Protein AF-A0A0D0BRK2-F1 (afdb_monomer_lite)

Secondary structure (DSSP, 8-state):
----STTHHHHHHHH-HHHHHHHHSS-HHHHHHHHHHHTT-GGG---SSSPPPPHHHHHHHHHHHHHTTTS---HHHHHHHH-

Foldseek 3Di:
DQPACLVCLVVCLVPPQVVNCVQLVDGSVVLVVVCVVPQPPCVLPDPDPDDDDRSSSVNSVVSNCVVCVPPPCDVVNVVNHVD

Structure (mmCIF, N/CA/C/O backbone):
data_AF-A0A0D0BRK2-F1
#
_entry.id   AF-A0A0D0BRK2-F1
#
loop_
_atom_site.group_PDB
_atom_site.id
_atom_site.type_symbol
_atom_site.label_atom_id
_atom_site.label_alt_id
_atom_site.label_comp_id
_atom_site.label_asym_id
_atom_site.label_entity_id
_atom_site.label_seq_id
_atom_site.pdbx_PDB_ins_code
_atom_site.Cartn_x
_atom_site.Cartn_y
_atom_site.Cartn_z
_atom_site.occupancy
_atom_site.B_iso_or_equiv
_atom_site.auth_seq_id
_atom_site.auth_comp_id
_atom_site.auth_asym_id
_atom_site.auth_atom_id
_atom_site.pdbx_PDB_model_num
ATOM 1 N N . MET A 1 1 ? 6.682 24.227 -1.577 1.00 41.78 1 MET A N 1
ATOM 2 C CA . MET A 1 1 ? 5.899 23.148 -0.940 1.00 41.78 1 MET A CA 1
ATOM 3 C C . MET A 1 1 ? 6.019 21.902 -1.802 1.00 41.78 1 MET A C 1
ATOM 5 O O . MET A 1 1 ? 5.509 21.911 -2.916 1.00 41.78 1 MET A O 1
ATOM 9 N N . LYS A 1 2 ? 6.757 20.878 -1.358 1.00 45.34 2 LYS A N 1
ATOM 10 C CA . LYS A 1 2 ? 6.742 19.571 -2.030 1.00 45.34 2 LYS A CA 1
ATOM 11 C C . LYS A 1 2 ? 5.528 18.827 -1.481 1.00 45.34 2 LYS A C 1
ATOM 13 O O . LYS A 1 2 ? 5.507 18.478 -0.312 1.00 45.34 2 LYS A O 1
ATOM 18 N N . ALA A 1 3 ? 4.490 18.652 -2.296 1.00 52.31 3 ALA A N 1
ATOM 19 C CA . ALA A 1 3 ? 3.332 17.865 -1.888 1.00 52.31 3 ALA A CA 1
ATOM 20 C C . ALA A 1 3 ? 3.787 16.433 -1.564 1.00 52.31 3 ALA A C 1
ATOM 22 O O . ALA A 1 3 ? 4.512 15.829 -2.366 1.00 52.31 3 ALA A O 1
ATOM 23 N N . SER A 1 4 ? 3.376 15.921 -0.396 1.00 64.62 4 SER A N 1
ATOM 24 C CA . SER A 1 4 ? 3.650 14.541 0.007 1.00 64.62 4 SER A CA 1
ATOM 25 C C . SER A 1 4 ? 3.255 13.611 -1.129 1.00 64.62 4 SER A C 1
ATOM 27 O O . SER A 1 4 ? 2.169 13.729 -1.692 1.00 64.62 4 SER A O 1
ATOM 29 N N . GLN A 1 5 ? 4.151 12.707 -1.502 1.00 71.00 5 GLN A N 1
ATOM 30 C CA . GLN A 1 5 ? 3.906 11.788 -2.607 1.00 71.00 5 GLN A CA 1
ATOM 31 C C . GLN A 1 5 ? 3.037 10.581 -2.206 1.00 71.00 5 GLN A C 1
ATOM 33 O O . GLN A 1 5 ? 2.762 9.725 -3.046 1.00 71.00 5 GLN A O 1
ATOM 38 N N . LEU A 1 6 ? 2.598 10.510 -0.944 1.00 73.69 6 LEU A N 1
ATOM 39 C CA . LEU A 1 6 ? 1.713 9.465 -0.423 1.00 73.69 6 LEU A CA 1
ATOM 40 C C . LEU A 1 6 ? 0.407 9.306 -1.226 1.00 73.69 6 LEU A C 1
ATOM 42 O O . LEU A 1 6 ? 0.076 8.172 -1.566 1.00 73.69 6 LEU A O 1
ATOM 46 N N . PRO A 1 7 ? -0.308 10.378 -1.625 1.00 77.62 7 PRO A N 1
ATOM 47 C CA . PRO A 1 7 ? -1.527 10.253 -2.427 1.00 77.62 7 PRO A CA 1
ATOM 48 C C . PRO A 1 7 ? -1.273 9.691 -3.834 1.00 77.62 7 PRO A C 1
ATOM 50 O O . PRO A 1 7 ? -2.188 9.173 -4.466 1.00 77.62 7 PRO A O 1
ATOM 53 N N . LEU A 1 8 ? -0.031 9.770 -4.329 1.00 83.56 8 LEU A N 1
ATOM 54 C CA . LEU A 1 8 ? 0.348 9.265 -5.650 1.00 83.56 8 LEU A CA 1
ATOM 55 C C . LEU A 1 8 ? 0.637 7.760 -5.650 1.00 83.56 8 LEU A C 1
ATOM 57 O O . LEU A 1 8 ? 0.736 7.181 -6.727 1.00 83.56 8 LEU A O 1
ATOM 61 N N . LEU A 1 9 ? 0.749 7.113 -4.482 1.00 85.56 9 LEU A N 1
ATOM 62 C CA . LEU A 1 9 ? 0.982 5.667 -4.404 1.00 85.56 9 LEU A CA 1
ATOM 63 C C . LEU A 1 9 ? -0.120 4.875 -5.101 1.00 85.56 9 LEU A C 1
ATOM 65 O O . LEU A 1 9 ? 0.199 3.977 -5.871 1.00 85.56 9 LEU A O 1
ATOM 69 N N . LYS A 1 10 ? -1.388 5.256 -4.911 1.00 85.62 10 LYS A N 1
ATOM 70 C CA . LYS A 1 10 ? -2.512 4.605 -5.595 1.00 85.62 10 LYS A CA 1
ATOM 71 C C . LYS A 1 10 ? -2.391 4.731 -7.116 1.00 85.62 10 LYS A C 1
ATOM 73 O O . LYS A 1 10 ? -2.390 3.739 -7.828 1.00 85.62 10 LYS A O 1
ATOM 78 N N . HIS A 1 11 ? -2.141 5.946 -7.602 1.00 88.38 11 HIS A N 1
ATOM 79 C CA . HIS A 1 11 ? -1.905 6.187 -9.026 1.00 88.38 11 HIS A CA 1
ATOM 80 C C . HIS A 1 11 ? -0.701 5.387 -9.566 1.00 88.38 11 HIS A C 1
ATOM 82 O O . HIS A 1 11 ? -0.678 4.985 -10.729 1.00 88.38 11 HIS A O 1
ATOM 88 N N . PHE A 1 12 ? 0.335 5.162 -8.753 1.00 88.81 12 PHE A N 1
ATOM 89 C CA . PHE A 1 12 ? 1.472 4.336 -9.154 1.00 88.81 12 PHE A CA 1
ATOM 90 C C . PHE A 1 12 ? 1.132 2.853 -9.194 1.00 88.81 12 PHE A C 1
ATOM 92 O O . PHE A 1 12 ? 1.553 2.202 -10.142 1.00 88.81 12 PHE A O 1
ATOM 99 N N . ALA A 1 13 ? 0.366 2.337 -8.236 1.00 88.25 13 ALA A N 1
ATOM 100 C CA . ALA A 1 13 ? -0.127 0.965 -8.293 1.00 88.25 13 ALA A CA 1
ATOM 101 C C . ALA A 1 13 ? -0.910 0.722 -9.597 1.00 88.25 13 ALA A C 1
ATOM 103 O O . ALA A 1 13 ? -0.589 -0.204 -10.335 1.00 88.25 13 ALA A O 1
ATOM 104 N N . ASP A 1 14 ? -1.819 1.641 -9.943 1.00 90.50 14 ASP A N 1
ATOM 105 C CA . ASP A 1 14 ? -2.738 1.486 -11.077 1.00 90.50 14 ASP A CA 1
ATOM 106 C C . ASP A 1 14 ? -2.073 1.682 -12.456 1.00 90.50 14 ASP A C 1
ATOM 108 O O . ASP A 1 14 ? -2.464 1.060 -13.445 1.00 90.50 14 ASP A O 1
ATOM 112 N N . HIS A 1 15 ? -1.086 2.582 -12.566 1.00 91.19 15 HIS A N 1
ATOM 113 C CA . HIS A 1 15 ? -0.571 3.028 -13.874 1.00 91.19 15 HIS A CA 1
ATOM 114 C C . HIS A 1 15 ? 0.948 2.940 -14.039 1.00 91.19 15 HIS A C 1
ATOM 116 O O . HIS A 1 15 ? 1.463 3.050 -15.156 1.00 91.19 15 HIS A O 1
ATOM 122 N N . ARG A 1 16 ? 1.703 2.818 -12.944 1.00 91.75 16 ARG A N 1
ATOM 123 C CA . ARG A 1 16 ? 3.176 2.857 -12.940 1.00 91.75 16 ARG A CA 1
ATOM 124 C C . ARG A 1 16 ? 3.736 1.901 -11.872 1.00 91.75 16 ARG A C 1
ATOM 126 O O . ARG A 1 16 ? 4.459 2.364 -10.984 1.00 91.75 16 ARG A O 1
ATOM 133 N N . PRO A 1 17 ? 3.460 0.585 -11.946 1.00 90.50 17 PRO A N 1
ATOM 134 C CA . PRO A 1 17 ? 3.802 -0.359 -10.878 1.00 90.50 17 PRO A CA 1
ATOM 135 C C . PRO A 1 17 ? 5.304 -0.374 -10.562 1.00 90.50 17 PRO A C 1
ATOM 137 O O . PRO A 1 17 ? 5.697 -0.509 -9.411 1.00 90.50 17 PRO A O 1
ATOM 140 N N . TYR A 1 18 ? 6.169 -0.099 -11.543 1.00 90.06 18 TYR A N 1
ATOM 141 C CA . TYR A 1 18 ? 7.607 0.050 -11.298 1.00 90.06 18 TYR A CA 1
ATOM 142 C C . TYR A 1 18 ? 7.952 1.205 -10.333 1.00 90.06 18 TYR A C 1
ATOM 144 O O . TYR A 1 18 ? 8.849 1.056 -9.503 1.00 90.06 18 TYR A O 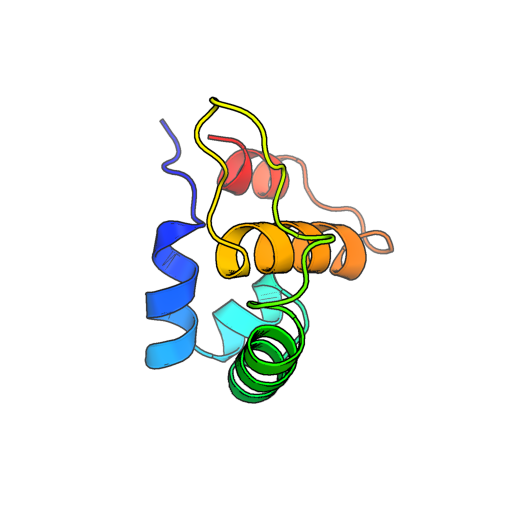1
ATOM 152 N N . LEU A 1 19 ? 7.240 2.342 -10.396 1.00 88.75 19 LEU A N 1
ATOM 153 C CA . LEU A 1 19 ? 7.420 3.459 -9.457 1.00 88.75 19 LEU A CA 1
ATOM 154 C C . LEU A 1 19 ? 6.892 3.098 -8.071 1.00 88.75 19 LEU A C 1
ATOM 156 O O . LEU A 1 19 ? 7.474 3.517 -7.070 1.00 88.75 19 LEU A O 1
ATOM 160 N N . PHE A 1 20 ? 5.820 2.307 -8.012 1.00 90.44 20 PHE A N 1
ATOM 161 C CA . PHE A 1 20 ? 5.310 1.755 -6.763 1.00 90.44 20 PHE A CA 1
ATOM 162 C C . PHE A 1 20 ? 6.367 0.860 -6.100 1.00 90.44 20 PHE A C 1
ATOM 164 O O . PHE A 1 20 ? 6.781 1.132 -4.972 1.00 90.44 20 PHE A O 1
ATOM 171 N N . CYS A 1 21 ? 6.923 -0.109 -6.833 1.00 90.75 21 CYS A N 1
ATOM 172 C CA . CYS A 1 21 ? 7.973 -0.995 -6.326 1.00 90.75 21 CYS A CA 1
ATOM 173 C C . CYS A 1 21 ? 9.245 -0.229 -5.933 1.00 90.75 21 CYS A C 1
ATOM 175 O O . CYS A 1 21 ? 9.867 -0.531 -4.919 1.00 90.75 21 CYS A O 1
ATOM 177 N N . GLN A 1 22 ? 9.635 0.810 -6.677 1.00 87.88 22 GLN A N 1
ATOM 178 C CA . GLN A 1 22 ? 10.770 1.662 -6.297 1.00 87.88 22 GLN A CA 1
ATOM 179 C C . GLN A 1 22 ? 10.525 2.399 -4.967 1.00 87.88 22 GLN A C 1
ATOM 181 O O . GLN A 1 22 ? 11.470 2.704 -4.231 1.00 87.88 22 GLN A O 1
ATOM 186 N N . ARG A 1 23 ? 9.260 2.701 -4.659 1.00 85.19 23 ARG A N 1
ATOM 187 C CA 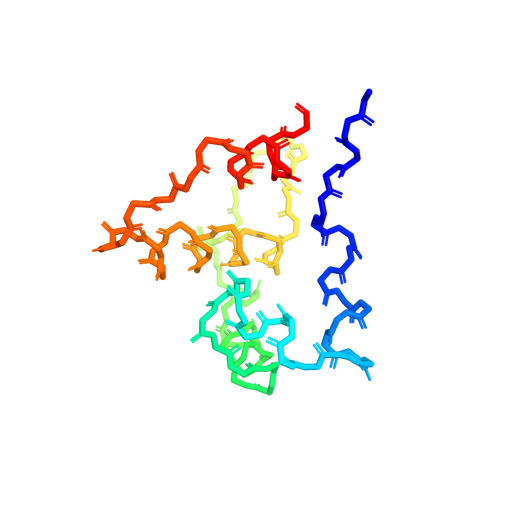. ARG A 1 23 ? 8.842 3.409 -3.448 1.00 85.19 23 ARG A CA 1
ATOM 188 C C . ARG A 1 23 ? 8.744 2.474 -2.244 1.00 85.19 23 ARG A C 1
ATOM 190 O O . ARG A 1 23 ? 9.378 2.769 -1.237 1.00 85.19 23 ARG A O 1
ATOM 197 N N . VAL A 1 24 ? 8.005 1.371 -2.334 1.00 90.12 24 VAL A N 1
ATOM 198 C CA . VAL A 1 24 ? 7.715 0.494 -1.178 1.00 90.12 24 VAL A CA 1
ATOM 199 C C . VAL A 1 24 ? 8.446 -0.853 -1.205 1.00 90.12 24 VAL A C 1
ATOM 201 O O . VAL A 1 24 ? 8.308 -1.637 -0.277 1.00 90.12 24 VAL A O 1
ATOM 204 N N . ARG A 1 25 ? 9.256 -1.127 -2.238 1.00 91.19 25 ARG A N 1
ATOM 205 C CA . ARG A 1 25 ? 10.047 -2.365 -2.421 1.00 91.19 25 ARG A CA 1
ATOM 206 C C . ARG A 1 25 ? 9.238 -3.666 -2.512 1.00 91.19 25 ARG A C 1
ATOM 208 O O . ARG A 1 25 ? 9.830 -4.740 -2.487 1.00 91.19 25 ARG A O 1
ATOM 215 N N . VAL A 1 26 ? 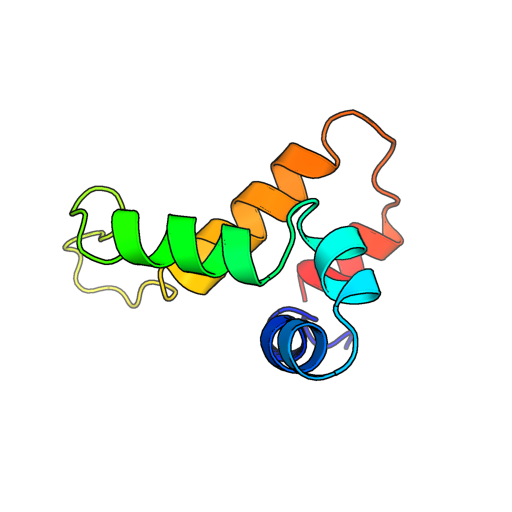7.924 -3.572 -2.693 1.00 92.25 26 VAL A N 1
ATOM 216 C CA . VAL A 1 26 ? 7.011 -4.701 -2.922 1.00 92.25 26 VAL A CA 1
ATOM 217 C C . VAL A 1 26 ? 6.138 -4.430 -4.146 1.00 92.25 26 VAL A C 1
ATOM 219 O O . VAL A 1 26 ? 5.934 -3.270 -4.512 1.00 92.25 26 VAL A O 1
ATOM 222 N N . ASN A 1 27 ? 5.642 -5.494 -4.780 1.00 93.81 27 ASN A N 1
ATOM 223 C CA . ASN A 1 27 ? 4.671 -5.383 -5.870 1.00 93.81 27 ASN A CA 1
ATOM 224 C C . ASN A 1 27 ? 3.306 -4.913 -5.337 1.00 93.81 27 ASN A C 1
ATOM 226 O O . ASN A 1 27 ? 2.995 -5.233 -4.190 1.00 93.81 27 ASN A O 1
ATOM 230 N N . PRO A 1 28 ? 2.494 -4.205 -6.147 1.00 93.31 28 PRO A N 1
ATOM 231 C CA . PRO A 1 28 ? 1.145 -3.792 -5.757 1.00 93.31 28 PRO A CA 1
ATOM 232 C C . PRO A 1 28 ? 0.271 -4.951 -5.268 1.00 93.31 28 PRO A C 1
ATOM 234 O O . PRO A 1 28 ? -0.264 -4.863 -4.174 1.00 93.31 28 PRO A O 1
ATOM 237 N N . ASP A 1 29 ? 0.239 -6.074 -5.990 1.00 95.00 29 ASP A N 1
ATOM 238 C CA . ASP A 1 29 ? -0.595 -7.224 -5.603 1.00 95.00 29 ASP A CA 1
ATOM 239 C C . ASP A 1 29 ? -0.191 -7.786 -4.228 1.00 95.00 29 ASP A C 1
ATOM 241 O O . ASP A 1 29 ? -1.026 -8.023 -3.368 1.00 95.00 29 ASP A O 1
ATOM 245 N N . ILE A 1 30 ? 1.118 -7.897 -3.970 1.00 95.12 30 ILE A N 1
ATOM 246 C CA . ILE A 1 30 ? 1.642 -8.342 -2.668 1.00 95.12 30 ILE A CA 1
ATOM 247 C C . ILE A 1 30 ? 1.346 -7.316 -1.571 1.00 95.12 30 ILE A C 1
ATOM 249 O O . ILE A 1 30 ? 1.151 -7.676 -0.413 1.00 95.12 30 ILE A O 1
ATOM 253 N N . PHE A 1 31 ? 1.361 -6.028 -1.909 1.00 95.00 31 PHE A N 1
ATOM 254 C CA . PHE A 1 31 ? 0.994 -4.978 -0.972 1.00 95.00 31 PHE A CA 1
ATOM 255 C C . PHE A 1 31 ? -0.473 -5.110 -0.556 1.00 95.00 31 PHE A C 1
ATOM 257 O O . PHE A 1 31 ? -0.752 -5.033 0.640 1.00 95.00 31 PHE A O 1
ATOM 264 N N . ASP A 1 32 ? -1.369 -5.348 -1.513 1.00 95.44 32 ASP A N 1
ATOM 265 C CA . ASP A 1 32 ? -2.796 -5.551 -1.261 1.00 95.44 32 ASP A CA 1
ATOM 266 C C . ASP A 1 32 ? -3.039 -6.851 -0.477 1.00 95.44 32 ASP A C 1
ATOM 268 O O . ASP A 1 32 ? -3.728 -6.820 0.539 1.00 95.44 32 ASP A O 1
ATOM 272 N N . ASP A 1 33 ? -2.354 -7.949 -0.818 1.00 96.56 33 ASP A N 1
ATOM 273 C CA . ASP A 1 33 ? -2.423 -9.213 -0.065 1.00 96.56 33 ASP A CA 1
ATOM 274 C C . ASP A 1 33 ? -1.995 -9.049 1.406 1.00 96.56 33 ASP A C 1
ATOM 276 O O . ASP A 1 33 ? -2.560 -9.668 2.314 1.00 96.56 33 ASP A O 1
ATOM 280 N N . ILE A 1 34 ? -0.959 -8.242 1.671 1.00 94.69 34 ILE A N 1
ATOM 281 C CA . ILE A 1 34 ? -0.536 -7.918 3.041 1.00 94.69 34 ILE A CA 1
ATOM 282 C C . ILE A 1 34 ? -1.588 -7.037 3.708 1.00 94.69 34 ILE A C 1
ATOM 284 O O . ILE A 1 34 ? -1.924 -7.268 4.869 1.00 94.69 34 ILE A O 1
ATOM 288 N N . LEU A 1 35 ? -2.088 -6.025 2.996 1.00 94.69 35 LEU A N 1
ATOM 289 C CA . LEU A 1 35 ? -3.072 -5.084 3.510 1.00 94.69 35 LEU A CA 1
ATOM 290 C C . LEU A 1 35 ? -4.352 -5.803 3.947 1.00 94.69 35 LEU A C 1
ATOM 292 O O . LEU A 1 35 ? -4.832 -5.544 5.051 1.00 94.69 35 LEU A O 1
ATOM 296 N N . ASP A 1 36 ? -4.854 -6.740 3.149 1.00 95.31 36 ASP A N 1
ATOM 297 C CA . ASP A 1 36 ? -6.045 -7.536 3.456 1.00 95.31 36 ASP A CA 1
ATOM 298 C C . ASP A 1 36 ? -5.865 -8.374 4.729 1.00 95.31 36 ASP A C 1
ATOM 300 O O . ASP A 1 36 ? -6.788 -8.512 5.529 1.00 95.31 36 ASP A O 1
ATOM 304 N N . GLN A 1 37 ? -4.653 -8.872 4.984 1.00 94.06 37 GLN A N 1
ATOM 305 C CA . GLN A 1 37 ? -4.357 -9.650 6.190 1.00 94.06 37 GLN A CA 1
ATOM 306 C C . GLN A 1 37 ? -4.272 -8.801 7.464 1.00 94.06 37 GLN A C 1
ATOM 308 O O . GLN A 1 37 ? -4.466 -9.327 8.562 1.00 94.06 37 GLN A O 1
ATOM 313 N N . ILE A 1 38 ? -3.944 -7.511 7.348 1.00 93.38 38 ILE A N 1
ATOM 314 C CA . ILE A 1 38 ? -3.646 -6.663 8.511 1.00 93.38 38 ILE A CA 1
ATOM 315 C C . ILE A 1 38 ? -4.677 -5.566 8.778 1.00 93.38 38 ILE A C 1
ATOM 317 O O . ILE A 1 38 ? -4.658 -4.991 9.867 1.00 93.38 38 ILE A O 1
ATOM 321 N N . SER A 1 39 ? -5.553 -5.256 7.819 1.00 92.12 39 SER A N 1
ATOM 322 C CA . SER A 1 39 ? -6.463 -4.101 7.895 1.00 92.12 39 SER A CA 1
ATOM 323 C C . SER A 1 39 ? -7.397 -4.148 9.101 1.00 92.12 39 SER A C 1
ATOM 325 O O . SER A 1 39 ? -7.614 -3.119 9.740 1.00 92.12 39 SER A O 1
ATOM 327 N N . ASP A 1 40 ? -7.873 -5.341 9.457 1.00 89.75 40 ASP A N 1
ATOM 328 C CA . ASP A 1 40 ? -8.781 -5.546 10.589 1.00 89.75 40 ASP A CA 1
ATOM 329 C C . ASP A 1 40 ? -8.047 -5.850 11.904 1.00 89.75 40 ASP A C 1
ATOM 331 O O . ASP A 1 40 ? -8.670 -6.049 12.951 1.00 89.75 40 ASP A O 1
ATOM 335 N N . HIS A 1 41 ? -6.711 -5.903 11.886 1.00 89.81 41 HIS A N 1
ATOM 336 C CA . HIS A 1 41 ? -5.955 -6.296 13.064 1.00 89.81 41 HIS A CA 1
ATOM 337 C C . HIS A 1 41 ? -5.835 -5.119 14.054 1.00 89.81 41 HIS A C 1
ATOM 339 O O . HIS A 1 41 ? -5.284 -4.067 13.712 1.00 89.81 41 HIS A O 1
ATOM 345 N N . PRO A 1 42 ? -6.243 -5.287 15.329 1.00 86.12 42 PRO A N 1
ATOM 346 C CA . PRO A 1 42 ? -6.332 -4.190 16.298 1.00 86.12 42 PRO A CA 1
ATOM 347 C C . PRO A 1 42 ? -4.989 -3.512 16.599 1.00 86.12 42 PRO A C 1
ATOM 349 O O . PRO A 1 42 ? -4.965 -2.356 16.999 1.00 86.12 42 PRO A O 1
ATOM 352 N N . ILE A 1 43 ? -3.860 -4.188 16.362 1.00 87.19 43 ILE A N 1
ATOM 353 C CA . ILE A 1 43 ? -2.514 -3.598 16.503 1.00 87.19 43 ILE A CA 1
ATOM 354 C C . ILE A 1 43 ? -2.283 -2.379 15.593 1.00 87.19 43 ILE A C 1
ATOM 356 O O . ILE A 1 43 ? -1.488 -1.509 15.938 1.00 87.19 43 ILE A O 1
ATOM 360 N N . PHE A 1 44 ? -2.980 -2.302 14.453 1.00 84.62 44 PHE A N 1
ATOM 361 C CA . PHE A 1 44 ? -2.906 -1.174 13.523 1.00 84.62 44 PHE A CA 1
ATOM 362 C C . PHE A 1 44 ? -4.007 -0.142 13.774 1.00 84.62 44 PHE A C 1
ATOM 364 O O . PHE A 1 44 ? -4.148 0.792 12.989 1.00 84.62 44 PHE A O 1
ATOM 371 N N . SER A 1 45 ? -4.778 -0.283 14.856 1.00 81.12 45 SER A N 1
ATOM 372 C CA . SER A 1 45 ? -5.816 0.652 15.282 1.00 81.12 45 SER A CA 1
ATOM 373 C C . SER A 1 45 ? -5.551 1.125 16.709 1.00 81.12 45 SER A C 1
ATOM 375 O O . SER A 1 45 ? -5.768 0.417 17.687 1.00 81.12 45 SER A O 1
ATOM 377 N N . ASN A 1 46 ? -5.150 2.378 16.851 1.00 79.88 46 ASN A N 1
ATOM 378 C CA . ASN A 1 46 ? -5.104 3.072 18.120 1.00 79.88 46 ASN A CA 1
ATOM 379 C C . ASN A 1 46 ? -6.535 3.470 18.500 1.00 79.88 46 ASN A C 1
ATOM 381 O O . ASN A 1 46 ? -7.102 4.380 17.902 1.00 79.88 46 ASN A O 1
ATOM 385 N N . GLN A 1 47 ? -7.108 2.814 19.511 1.00 78.88 47 GLN A N 1
ATOM 386 C CA . GLN A 1 47 ? -8.455 3.068 20.055 1.00 78.88 47 GLN A CA 1
ATOM 387 C C . GLN A 1 47 ? -8.597 4.441 20.756 1.00 78.88 47 GLN A C 1
ATOM 389 O O . GLN A 1 47 ? -9.397 4.615 21.673 1.00 78.88 47 GLN A O 1
ATOM 394 N N . SER A 1 48 ? -7.790 5.425 20.364 1.00 84.25 48 SER A N 1
ATOM 395 C CA . SER A 1 48 ? -7.828 6.783 20.886 1.00 84.25 48 SER A CA 1
ATOM 396 C C . SER A 1 48 ? -8.874 7.633 20.170 1.00 84.25 48 SER A C 1
ATOM 398 O O . SER A 1 48 ? -9.302 7.335 19.060 1.00 84.25 48 SER A O 1
ATOM 400 N N . HIS A 1 49 ? -9.213 8.768 20.773 1.00 81.50 49 HIS A N 1
ATOM 401 C CA . HIS A 1 49 ? -10.135 9.746 20.194 1.00 81.50 49 HIS A CA 1
ATOM 402 C C . HIS A 1 49 ? -9.480 10.618 19.101 1.00 81.50 49 HIS A C 1
ATOM 404 O O . HIS A 1 49 ? -10.090 11.576 18.631 1.00 81.50 49 HIS A O 1
ATOM 410 N N . ASN A 1 50 ? -8.234 10.328 18.716 1.00 85.62 50 ASN A N 1
ATOM 411 C CA . ASN A 1 50 ? -7.512 11.080 17.697 1.00 85.62 50 ASN A CA 1
ATOM 412 C C . ASN A 1 50 ? -7.637 10.412 16.329 1.00 85.62 50 ASN A C 1
ATOM 414 O O . ASN A 1 50 ? -7.647 9.187 16.218 1.00 85.62 50 ASN A O 1
ATOM 418 N N . CYS A 1 51 ? -7.643 11.229 15.276 1.00 82.62 51 CYS A N 1
ATOM 419 C CA . CYS A 1 51 ? -7.588 10.733 13.908 1.00 82.62 51 CYS A CA 1
ATOM 420 C C . CYS A 1 51 ? -6.294 9.940 13.681 1.00 82.62 51 CYS A C 1
ATOM 422 O O . CYS A 1 51 ? -5.193 10.464 13.855 1.00 82.62 51 CYS A O 1
ATOM 424 N N . GLN A 1 52 ? -6.435 8.693 13.241 1.00 87.25 52 GLN A N 1
ATOM 425 C CA . GLN A 1 52 ? -5.326 7.861 12.799 1.00 87.25 52 GLN A CA 1
ATOM 426 C C . GLN A 1 52 ? -5.277 7.809 11.269 1.00 87.25 52 GLN A C 1
ATOM 428 O O . GLN A 1 52 ? -6.306 7.868 10.597 1.00 87.25 52 GLN A O 1
ATOM 433 N N . LEU A 1 53 ? -4.076 7.664 10.708 1.00 87.38 53 LEU A N 1
ATOM 434 C CA . LEU A 1 53 ? -3.918 7.385 9.283 1.00 87.38 53 LEU A CA 1
ATOM 435 C C . LEU A 1 53 ? -4.505 6.006 8.915 1.00 87.38 53 LEU A C 1
ATOM 437 O O . LEU A 1 53 ? -4.393 5.067 9.710 1.00 87.38 53 LEU A O 1
ATOM 441 N N . PRO A 1 54 ? -5.055 5.843 7.698 1.00 89.75 54 PRO A N 1
ATOM 442 C CA . PRO A 1 54 ? -5.444 4.538 7.167 1.00 89.75 54 PRO A CA 1
ATOM 443 C C . PRO A 1 54 ? -4.299 3.516 7.224 1.00 89.75 54 PRO A C 1
ATOM 445 O O . PRO A 1 54 ? -3.140 3.875 6.994 1.00 89.75 54 PRO A O 1
ATOM 448 N N . VAL A 1 55 ? -4.620 2.241 7.467 1.00 90.94 55 VAL A N 1
ATOM 449 C CA . VAL A 1 55 ? -3.633 1.146 7.587 1.00 90.94 55 VAL A CA 1
ATOM 450 C C . VAL A 1 55 ? -2.751 1.038 6.339 1.00 90.94 55 VAL A C 1
ATOM 452 O O . VAL A 1 55 ? -1.534 0.919 6.458 1.00 90.94 55 VAL A O 1
ATOM 455 N N . ALA A 1 56 ? -3.324 1.229 5.147 1.00 91.25 56 ALA A N 1
ATOM 456 C CA . ALA A 1 56 ? -2.575 1.273 3.888 1.00 91.25 56 ALA A CA 1
ATOM 457 C C . ALA A 1 56 ? -1.465 2.341 3.886 1.00 91.25 56 ALA A C 1
ATOM 459 O O . ALA A 1 56 ? -0.349 2.097 3.430 1.00 91.25 56 ALA A O 1
ATOM 460 N N . ILE A 1 57 ? -1.735 3.526 4.443 1.00 89.12 57 ILE A N 1
ATOM 461 C CA . ILE A 1 57 ? -0.739 4.602 4.524 1.00 89.12 57 ILE A CA 1
ATOM 462 C C . ILE A 1 57 ? 0.349 4.242 5.540 1.00 89.12 57 ILE A C 1
ATOM 464 O O . ILE A 1 57 ? 1.532 4.451 5.270 1.00 89.12 57 ILE A O 1
ATOM 468 N N . GLN A 1 58 ? -0.026 3.666 6.684 1.00 90.38 58 GLN A N 1
ATOM 469 C CA . GLN A 1 58 ? 0.934 3.218 7.697 1.00 90.38 58 GLN A CA 1
ATOM 470 C C . GLN A 1 58 ? 1.878 2.143 7.146 1.00 90.38 58 GLN A C 1
ATOM 472 O O . GLN A 1 58 ? 3.096 2.261 7.296 1.00 90.38 58 GLN A O 1
ATOM 477 N N . LEU A 1 59 ? 1.327 1.145 6.447 1.00 91.75 59 LEU A N 1
ATOM 478 C CA . LEU A 1 59 ? 2.087 0.076 5.804 1.00 91.75 59 LEU A CA 1
ATOM 479 C C . LEU A 1 59 ? 3.042 0.630 4.741 1.00 91.75 59 LEU A C 1
ATOM 481 O O . LEU A 1 59 ? 4.226 0.295 4.742 1.00 91.75 59 LEU A O 1
ATOM 485 N N . ALA A 1 60 ? 2.569 1.530 3.873 1.00 91.06 60 ALA A N 1
ATOM 486 C CA . ALA A 1 60 ? 3.408 2.145 2.848 1.00 91.06 60 ALA A CA 1
ATOM 487 C C . ALA A 1 60 ? 4.579 2.945 3.439 1.00 91.06 60 ALA A C 1
ATOM 489 O O . ALA A 1 60 ? 5.699 2.861 2.931 1.00 91.06 60 ALA A O 1
ATOM 490 N N . ILE A 1 61 ? 4.351 3.690 4.528 1.00 87.69 61 ILE A N 1
ATOM 491 C CA . ILE A 1 61 ? 5.411 4.416 5.245 1.00 87.69 61 ILE A CA 1
ATOM 492 C C . ILE A 1 61 ? 6.422 3.434 5.842 1.00 87.69 61 ILE A C 1
ATOM 494 O O . ILE A 1 61 ? 7.630 3.644 5.710 1.00 87.69 61 ILE A O 1
ATOM 498 N N . PHE A 1 62 ? 5.945 2.370 6.490 1.00 89.06 62 PHE A N 1
ATOM 499 C CA . PHE A 1 62 ? 6.806 1.350 7.080 1.00 89.06 62 PHE A CA 1
ATOM 500 C C . PHE A 1 62 ? 7.694 0.687 6.022 1.00 89.06 62 PHE A C 1
ATOM 502 O O . PHE A 1 62 ? 8.915 0.678 6.169 1.00 89.06 62 PHE A O 1
ATOM 509 N N . LEU A 1 63 ? 7.101 0.205 4.928 1.00 90.69 63 LEU A N 1
ATOM 510 C CA . LEU A 1 63 ? 7.819 -0.467 3.846 1.00 90.69 63 LEU A CA 1
ATOM 511 C C . LEU A 1 63 ? 8.787 0.465 3.120 1.00 90.69 63 LEU A C 1
ATOM 513 O O . LEU A 1 63 ? 9.902 0.059 2.798 1.00 90.69 63 LEU A O 1
ATOM 517 N N . ASN A 1 64 ? 8.411 1.731 2.916 1.00 86.88 64 ASN A N 1
ATOM 518 C CA . ASN A 1 64 ? 9.329 2.729 2.383 1.00 86.88 64 ASN A CA 1
ATOM 519 C C . ASN A 1 64 ? 10.565 2.878 3.283 1.00 86.88 64 ASN A C 1
ATOM 521 O O . ASN A 1 64 ? 11.692 2.792 2.807 1.00 86.88 64 ASN A O 1
ATOM 525 N N . ARG A 1 65 ? 10.380 3.030 4.597 1.00 83.69 65 ARG A N 1
ATOM 526 C CA . ARG A 1 65 ? 11.503 3.172 5.537 1.00 83.69 65 ARG A CA 1
ATOM 527 C C . ARG A 1 65 ? 12.348 1.901 5.633 1.00 83.69 65 ARG A C 1
ATOM 529 O O . ARG A 1 65 ? 13.569 1.976 5.535 1.00 83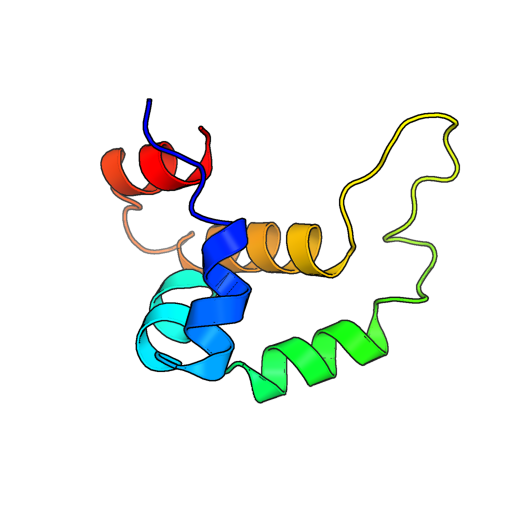.69 65 ARG A O 1
ATOM 536 N N . ALA A 1 66 ? 11.714 0.741 5.789 1.00 85.38 66 ALA A N 1
ATOM 537 C CA . ALA A 1 66 ? 12.393 -0.545 5.927 1.00 85.38 66 ALA A CA 1
ATOM 538 C C . ALA A 1 66 ? 13.155 -0.933 4.650 1.00 85.38 66 ALA A C 1
ATOM 540 O O . ALA A 1 66 ? 14.312 -1.348 4.708 1.00 85.38 66 ALA A O 1
ATOM 541 N N . GLY A 1 67 ? 12.537 -0.735 3.484 1.00 82.06 67 GLY A N 1
ATOM 542 C CA . GLY A 1 67 ? 13.098 -1.088 2.182 1.00 82.06 67 GLY A CA 1
ATOM 543 C C . GLY A 1 67 ? 14.298 -0.241 1.752 1.00 82.06 67 GLY A C 1
ATOM 544 O O . GLY A 1 67 ? 15.041 -0.632 0.852 1.00 82.06 67 GLY A O 1
ATOM 545 N N . HIS A 1 68 ? 14.512 0.904 2.395 1.00 77.19 68 HIS A N 1
ATOM 546 C CA . HIS A 1 68 ? 15.646 1.787 2.130 1.00 77.19 68 HIS A CA 1
ATOM 547 C C . HIS A 1 68 ? 16.603 1.923 3.323 1.00 77.19 68 HIS A C 1
ATOM 549 O O . HIS A 1 68 ? 17.565 2.677 3.252 1.00 77.19 68 HIS A O 1
ATOM 555 N N . TYR A 1 69 ? 16.415 1.146 4.393 1.00 68.44 69 TYR A N 1
ATOM 556 C CA . TYR A 1 69 ? 17.285 1.164 5.578 1.00 68.44 69 TYR A CA 1
ATOM 557 C C . TYR A 1 69 ? 18.750 0.777 5.274 1.00 68.44 69 TYR A C 1
ATOM 559 O O . TYR A 1 69 ? 19.653 1.083 6.045 1.00 68.44 69 TYR A O 1
ATOM 567 N N . ARG A 1 70 ? 19.002 0.110 4.139 1.00 56.62 70 ARG A N 1
ATOM 568 C CA . ARG A 1 70 ? 20.315 -0.438 3.757 1.00 56.62 70 ARG A CA 1
ATOM 569 C C . ARG A 1 70 ? 21.044 0.346 2.653 1.00 56.62 70 ARG A C 1
ATOM 571 O O . ARG A 1 70 ? 22.194 0.035 2.368 1.00 56.62 70 ARG A O 1
ATOM 578 N N . ASN A 1 71 ? 20.416 1.341 2.029 1.00 55.81 71 ASN A N 1
ATOM 579 C CA . ASN A 1 71 ? 21.046 2.145 0.980 1.00 55.81 71 ASN A CA 1
ATOM 580 C C . ASN A 1 71 ? 20.761 3.612 1.280 1.00 55.81 71 ASN A C 1
ATOM 582 O O . ASN A 1 71 ? 19.594 3.928 1.483 1.00 55.81 71 ASN A O 1
ATOM 586 N N . GLU A 1 72 ? 21.793 4.460 1.334 1.00 54.03 72 GLU A N 1
ATOM 587 C CA . GLU A 1 72 ? 21.704 5.896 1.634 1.00 54.03 72 GLU A CA 1
ATOM 588 C C . GLU A 1 72 ? 20.446 6.510 1.012 1.00 54.03 72 GLU A C 1
ATOM 590 O O . GLU A 1 72 ? 20.372 6.771 -0.192 1.00 54.03 72 GLU A O 1
ATOM 595 N N . ILE A 1 73 ? 19.404 6.673 1.832 1.00 59.78 73 ILE A N 1
ATOM 596 C CA . ILE A 1 73 ? 18.212 7.374 1.394 1.00 59.78 73 ILE A CA 1
ATOM 597 C C . ILE A 1 73 ? 18.658 8.819 1.242 1.00 59.78 73 ILE A C 1
ATOM 599 O O . ILE A 1 73 ? 19.100 9.460 2.198 1.00 59.78 73 ILE A O 1
ATOM 603 N N . SER A 1 74 ? 18.615 9.314 0.013 1.00 63.25 74 SER A N 1
ATOM 604 C CA . SER A 1 74 ? 19.079 10.666 -0.225 1.00 63.25 74 SER A CA 1
ATOM 605 C C . SER A 1 74 ? 18.157 11.663 0.498 1.00 63.25 74 SER A C 1
ATOM 607 O O . SER A 1 74 ? 16.937 11.445 0.525 1.00 63.25 74 SER A O 1
ATOM 609 N N . PRO A 1 75 ? 18.670 12.754 1.090 1.00 62.09 75 PRO A N 1
ATOM 610 C CA . PRO A 1 75 ? 17.854 13.734 1.808 1.00 62.09 75 PRO A CA 1
ATOM 611 C C . PRO A 1 75 ? 16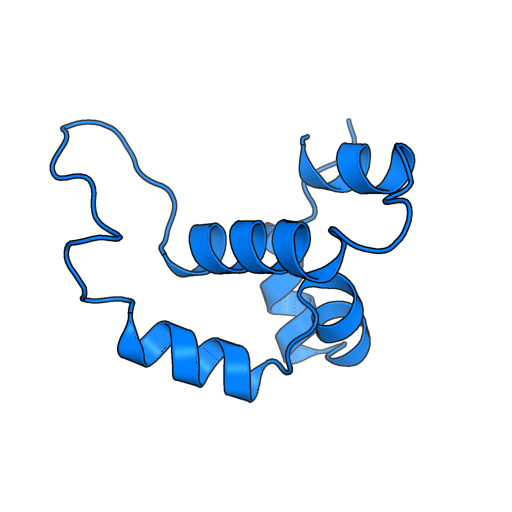.701 14.295 0.963 1.00 62.09 75 PRO A C 1
ATOM 613 O O . PRO A 1 75 ? 15.607 14.539 1.476 1.00 62.09 75 PRO A O 1
ATOM 616 N N . GLU A 1 76 ? 16.889 14.433 -0.355 1.00 62.84 76 GLU A N 1
ATOM 617 C CA . GLU A 1 76 ? 15.828 14.845 -1.275 1.00 62.84 76 GLU A CA 1
ATOM 618 C C . GLU A 1 76 ? 14.670 13.849 -1.367 1.00 62.84 76 GLU A C 1
ATOM 620 O O . GLU A 1 76 ? 13.545 14.268 -1.654 1.00 62.84 76 GLU A O 1
ATOM 625 N N . TYR A 1 77 ? 14.928 12.564 -1.118 1.00 65.50 77 TYR A N 1
ATOM 626 C CA . TYR A 1 77 ? 13.918 11.517 -1.090 1.00 65.50 77 TYR A CA 1
ATOM 627 C C . TYR A 1 77 ? 13.087 11.630 0.187 1.00 65.50 77 TYR A C 1
ATOM 629 O O . TYR A 1 77 ? 11.867 11.708 0.096 1.00 65.50 77 TYR A O 1
ATOM 637 N N . VAL A 1 78 ? 13.713 11.777 1.362 1.00 63.91 78 VAL A N 1
ATOM 638 C CA . VAL A 1 78 ? 12.989 12.038 2.626 1.00 63.91 78 VAL A CA 1
ATOM 639 C C . VAL A 1 78 ? 12.114 13.287 2.508 1.00 63.91 78 VAL A C 1
ATOM 641 O O . VAL A 1 78 ? 10.939 13.263 2.876 1.00 63.91 78 VAL A O 1
ATOM 644 N N . ALA A 1 79 ? 12.648 14.356 1.911 1.00 64.88 79 ALA A N 1
ATOM 645 C CA . ALA A 1 79 ? 11.930 15.613 1.715 1.00 64.88 79 ALA A CA 1
ATOM 646 C C . ALA A 1 79 ? 10.722 15.506 0.760 1.00 64.88 79 ALA A C 1
ATOM 648 O O . ALA A 1 79 ? 9.840 16.357 0.796 1.00 64.88 79 ALA A O 1
ATOM 649 N N . GLN A 1 80 ? 10.655 14.492 -0.112 1.00 64.94 80 GLN A N 1
ATOM 650 C CA . GLN A 1 80 ? 9.466 14.232 -0.942 1.00 64.94 80 GLN A CA 1
ATOM 651 C C . GLN A 1 80 ? 8.346 13.506 -0.178 1.00 64.94 80 GLN A C 1
ATOM 653 O O . GLN A 1 80 ? 7.194 13.515 -0.619 1.00 64.94 80 GLN A O 1
ATOM 658 N N . TRP A 1 81 ? 8.673 12.869 0.947 1.00 63.94 81 TRP A N 1
ATOM 659 C CA . TRP A 1 81 ? 7.728 12.104 1.759 1.00 63.94 81 TRP A CA 1
ATOM 660 C C . TRP A 1 81 ? 7.237 12.869 2.987 1.00 63.94 81 TRP A C 1
ATOM 662 O O . TRP A 1 81 ? 6.066 12.735 3.339 1.00 63.94 81 TRP A O 1
ATOM 672 N N . ALA A 1 82 ? 8.105 13.670 3.613 1.00 60.66 82 ALA A N 1
ATOM 673 C CA . ALA A 1 82 ? 7.812 14.350 4.875 1.00 60.66 82 ALA A CA 1
ATOM 674 C C . ALA A 1 82 ? 6.841 15.546 4.759 1.00 60.66 82 ALA A C 1
ATOM 676 O O . ALA A 1 82 ? 6.183 15.851 5.750 1.00 60.66 82 ALA A O 1
ATOM 677 N N . GLY A 1 83 ? 6.685 16.138 3.565 1.00 49.50 83 GLY A N 1
ATOM 678 C CA . GLY A 1 83 ? 5.889 17.360 3.361 1.00 49.50 83 GLY A CA 1
ATOM 679 C C . GLY A 1 83 ? 6.648 18.628 3.729 1.00 49.50 83 GLY A C 1
ATOM 680 O O . GLY A 1 83 ? 7.215 18.674 4.839 1.00 49.50 83 GLY A O 1
#

Organism: NCBI:txid930991

Sequence (83 aa):
MKASQLPLLKHFADHRPYLFCQRVRVNPDIFDDILDQISDHPIFSNQSHNCQLPVAIQLAIFLNRAGHYRNEISPEYVAQWAG

pLDDT: mean 81.5, std 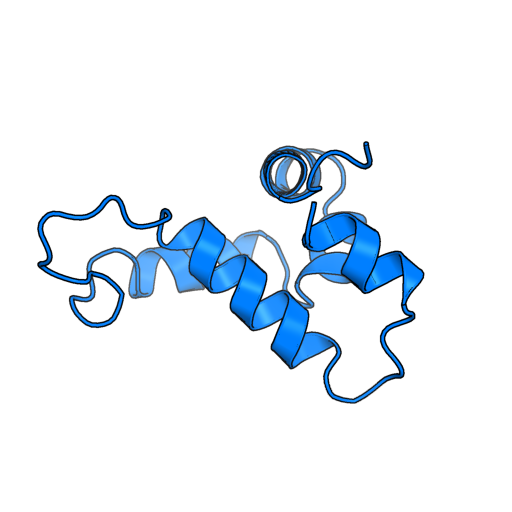13.6, range [41.78, 96.56]

Radius of gyration: 13.43 Å; chains: 1; bounding box: 32×33×35 Å